Protein AF-A0A353BW31-F1 (afdb_monomer)

Solvent-accessible surface area (backbone atoms only — not comparable to full-atom values): 3384 Å² total; per-residue (Å²): 136,54,74,62,57,51,41,52,50,42,21,72,73,67,78,44,87,68,46,67,65,58,51,52,51,34,62,77,64,69,65,66,52,70,67,56,50,50,53,49,25,64,72,72,73,52,81,91,79,87,78,78,130

pLDDT: mean 86.48, std 4.98, range [64.56, 92.31]

Radius of gyration: 11.47 Å; Cα contacts (8 Å, |Δi|>4): 29; chains: 1; bounding box: 23×26×29 Å

Secondary structure (DSSP, 8-state):
--HHHHHHHHHHHHT----HHHHHHHHHTT---HHHHHHHHHHHT--------

Structure (mmCIF, N/CA/C/O backbone):
data_AF-A0A353BW31-F1
#
_entry.id   AF-A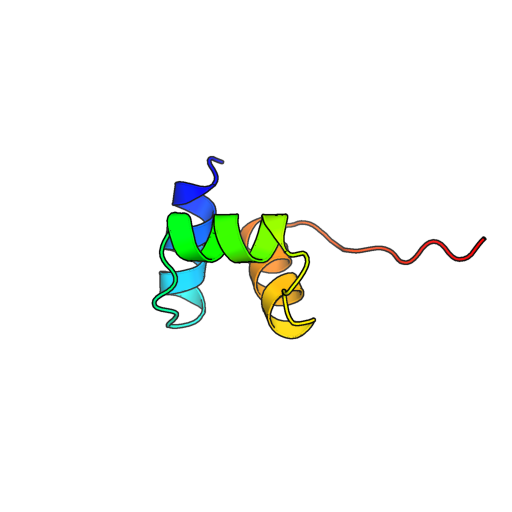0A353BW31-F1
#
loop_
_atom_site.group_PDB
_atom_site.id
_atom_site.type_symbol
_atom_site.label_atom_id
_atom_site.label_alt_id
_atom_site.label_comp_id
_atom_site.label_asym_id
_atom_site.label_entity_id
_atom_site.label_seq_id
_atom_site.pdbx_PDB_ins_code
_atom_site.Cartn_x
_atom_site.Cartn_y
_atom_site.Cartn_z
_atom_site.occupancy
_atom_site.B_iso_or_equiv
_atom_site.auth_seq_id
_atom_site.auth_comp_id
_atom_site.auth_asym_id
_atom_site.auth_atom_id
_atom_site.pdbx_PDB_model_num
ATOM 1 N N . MET A 1 1 ? 0.778 10.013 -9.117 1.00 67.12 1 MET A N 1
ATOM 2 C CA . MET A 1 1 ? 0.470 9.242 -7.901 1.00 67.12 1 MET A CA 1
ATOM 3 C C . MET A 1 1 ? 1.753 9.072 -7.121 1.00 67.12 1 MET A C 1
ATOM 5 O O . MET A 1 1 ? 2.712 8.513 -7.637 1.00 67.12 1 MET A O 1
ATOM 9 N N . THR A 1 2 ? 1.791 9.640 -5.930 1.00 85.94 2 THR A N 1
ATOM 10 C CA . THR A 1 2 ? 2.896 9.524 -4.981 1.00 85.94 2 THR A CA 1
ATOM 11 C C . THR A 1 2 ? 2.763 8.231 -4.178 1.00 85.94 2 THR A C 1
ATOM 13 O O . THR A 1 2 ? 1.672 7.674 -4.061 1.00 85.94 2 THR A O 1
ATOM 16 N N . MET A 1 3 ? 3.863 7.752 -3.593 1.00 84.62 3 MET A N 1
ATOM 17 C CA . MET A 1 3 ? 3.850 6.543 -2.760 1.00 84.62 3 MET A CA 1
ATOM 18 C C . MET A 1 3 ? 2.881 6.668 -1.569 1.00 84.62 3 MET A C 1
ATOM 20 O O . MET A 1 3 ? 2.186 5.716 -1.229 1.00 84.62 3 MET A O 1
ATOM 24 N N . SER A 1 4 ? 2.773 7.860 -0.977 1.00 87.12 4 SER A N 1
ATOM 25 C CA . SER A 1 4 ? 1.833 8.142 0.115 1.00 87.12 4 SER A CA 1
ATOM 26 C C . SER A 1 4 ? 0.373 7.974 -0.308 1.00 87.12 4 SER A C 1
ATOM 28 O O . SER A 1 4 ? -0.418 7.424 0.450 1.00 87.12 4 SER A O 1
ATOM 30 N N . GLU A 1 5 ? 0.018 8.388 -1.528 1.00 88.75 5 GLU A N 1
ATOM 31 C CA . GLU A 1 5 ? -1.333 8.189 -2.070 1.00 88.75 5 GLU A CA 1
ATOM 32 C C . GLU A 1 5 ? -1.638 6.712 -2.343 1.00 88.75 5 GLU A C 1
ATOM 34 O O . GLU A 1 5 ? -2.785 6.295 -2.194 1.00 88.75 5 GLU A O 1
ATOM 39 N N . VAL A 1 6 ? -0.635 5.915 -2.735 1.00 87.44 6 VAL A N 1
ATOM 40 C CA . VAL A 1 6 ? -0.795 4.459 -2.896 1.00 87.44 6 VAL A CA 1
ATOM 41 C C . VAL A 1 6 ? -1.124 3.825 -1.553 1.00 87.44 6 VAL A C 1
ATOM 43 O O . VAL A 1 6 ? -2.100 3.092 -1.461 1.00 87.44 6 VAL A O 1
ATOM 46 N N . VAL A 1 7 ? -0.352 4.142 -0.511 1.00 88.69 7 VAL A N 1
ATOM 47 C CA . VAL A 1 7 ? -0.545 3.582 0.834 1.00 88.69 7 VAL A CA 1
ATOM 48 C C . VAL A 1 7 ? -1.889 4.004 1.430 1.00 88.69 7 VAL A C 1
ATOM 50 O O . VAL A 1 7 ? -2.601 3.159 1.962 1.00 88.69 7 VAL A O 1
ATOM 53 N N . ASP A 1 8 ? -2.289 5.271 1.288 1.00 90.25 8 ASP A N 1
ATOM 54 C CA . ASP A 1 8 ? -3.601 5.745 1.757 1.00 90.25 8 ASP A CA 1
ATOM 55 C C . ASP A 1 8 ? -4.758 5.010 1.059 1.00 90.25 8 ASP A C 1
ATOM 57 O O . ASP A 1 8 ? -5.692 4.543 1.713 1.00 90.25 8 ASP A O 1
ATOM 61 N N . LYS A 1 9 ? -4.673 4.830 -0.265 1.00 90.19 9 LYS A N 1
ATOM 62 C CA . LYS A 1 9 ? -5.666 4.058 -1.023 1.00 90.19 9 LYS A CA 1
ATOM 63 C C . LYS A 1 9 ? -5.659 2.576 -0.657 1.00 90.19 9 LYS A C 1
ATOM 65 O O . LYS A 1 9 ? -6.733 1.992 -0.556 1.00 90.19 9 LYS A O 1
ATOM 70 N N . LEU A 1 10 ? -4.484 1.983 -0.450 1.00 90.06 10 LEU A N 1
ATOM 71 C CA . LEU A 1 10 ? -4.330 0.588 -0.037 1.00 90.06 10 LEU A CA 1
ATOM 72 C C . LEU A 1 10 ? -4.997 0.359 1.324 1.00 90.06 10 LEU A C 1
ATOM 74 O O . LEU A 1 10 ? -5.811 -0.548 1.466 1.00 90.06 10 LEU A O 1
ATOM 78 N N . ASN A 1 11 ? -4.732 1.245 2.286 1.00 89.38 11 ASN A N 1
ATOM 79 C CA . ASN A 1 11 ? -5.339 1.218 3.614 1.00 89.38 11 ASN A CA 1
ATOM 80 C C . ASN A 1 11 ? -6.859 1.364 3.555 1.00 89.38 11 ASN A C 1
ATOM 82 O O . ASN A 1 11 ? -7.569 0.573 4.165 1.00 89.38 11 ASN A O 1
ATOM 86 N N . LYS A 1 12 ? -7.371 2.314 2.763 1.00 89.31 12 LYS A N 1
ATOM 87 C CA . LYS A 1 12 ? -8.819 2.521 2.598 1.00 89.31 12 LYS A CA 1
ATOM 88 C C . LYS A 1 12 ? -9.527 1.362 1.901 1.00 89.31 12 LYS A C 1
ATOM 90 O O . LYS A 1 12 ? -10.679 1.087 2.213 1.00 89.31 12 LYS A O 1
ATOM 95 N N . LYS A 1 13 ? -8.882 0.729 0.918 1.00 87.44 13 LYS A N 1
ATOM 96 C CA . LYS A 1 13 ? -9.510 -0.294 0.070 1.00 87.44 13 LYS A CA 1
ATOM 97 C C . LYS A 1 13 ? -9.415 -1.700 0.659 1.00 87.44 13 LYS A C 1
ATOM 99 O O .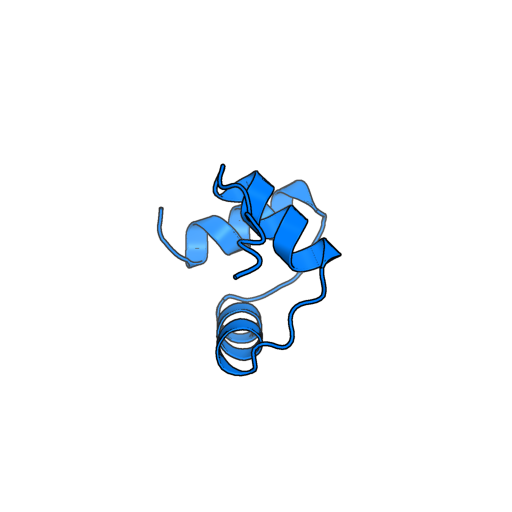 LYS A 1 13 ? -10.327 -2.494 0.455 1.00 87.44 13 LYS A O 1
ATOM 104 N N . HIS A 1 14 ? -8.336 -1.990 1.380 1.00 83.31 14 HIS A N 1
ATOM 105 C CA . HIS A 1 14 ? -8.039 -3.318 1.923 1.00 83.31 14 HIS A CA 1
ATOM 106 C C . HIS A 1 14 ? -8.077 -3.368 3.461 1.00 83.31 14 HIS A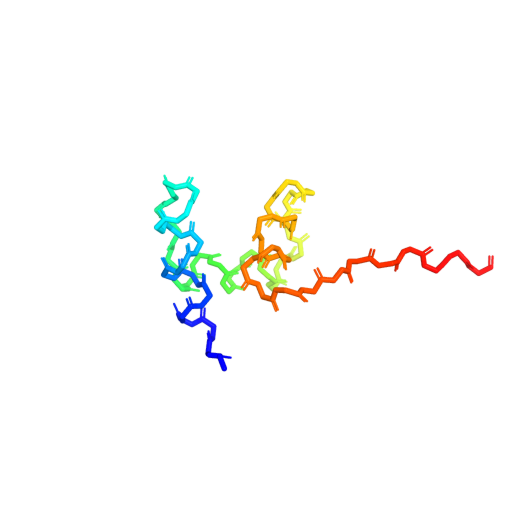 C 1
ATOM 108 O O . HIS A 1 14 ? -7.615 -4.346 4.039 1.00 83.31 14 HIS A O 1
ATOM 114 N N . ASP A 1 15 ? -8.604 -2.325 4.118 1.00 81.88 15 ASP A N 1
ATOM 115 C CA . ASP A 1 15 ? -8.658 -2.175 5.586 1.00 81.88 15 ASP A CA 1
ATOM 116 C C . ASP A 1 15 ? -7.289 -2.399 6.260 1.00 81.88 15 ASP A C 1
ATOM 118 O O . ASP A 1 15 ? -7.139 -3.018 7.313 1.00 81.88 15 ASP A O 1
ATOM 122 N N . ARG A 1 16 ? -6.235 -1.923 5.589 1.00 79.06 16 ARG A N 1
ATOM 123 C CA . ARG A 1 16 ? -4.847 -2.058 6.044 1.00 79.06 16 ARG A CA 1
ATOM 124 C C . ARG A 1 16 ? -4.470 -0.877 6.933 1.00 79.06 16 ARG A C 1
ATOM 126 O O . ARG A 1 16 ? -4.992 0.226 6.798 1.00 79.06 16 ARG A O 1
ATOM 133 N N . GLN A 1 17 ? -3.502 -1.102 7.817 1.00 79.81 17 GLN A N 1
ATOM 134 C CA . GLN A 1 17 ? -2.868 -0.055 8.624 1.00 79.81 17 GLN A CA 1
ATOM 135 C C . GLN A 1 17 ? -1.369 0.032 8.315 1.00 79.81 17 GLN A C 1
ATOM 137 O O . GLN A 1 17 ? -0.530 0.083 9.214 1.00 79.81 17 GLN A O 1
ATOM 142 N N . ASP A 1 18 ? -1.003 -0.009 7.033 1.00 84.06 18 ASP A N 1
ATOM 143 C CA . ASP A 1 18 ? 0.394 0.150 6.639 1.00 84.06 18 ASP A CA 1
ATOM 144 C C . ASP A 1 18 ? 0.777 1.639 6.637 1.00 84.06 18 ASP A C 1
ATOM 146 O O . ASP A 1 18 ? 0.042 2.502 6.163 1.00 84.06 18 ASP A O 1
ATOM 150 N N . THR A 1 19 ? 1.953 1.966 7.169 1.00 86.62 19 THR A N 1
ATOM 151 C CA . THR A 1 19 ? 2.520 3.317 7.068 1.00 86.62 19 THR A CA 1
ATOM 152 C C . THR A 1 19 ? 3.427 3.425 5.850 1.00 86.62 19 THR A C 1
ATOM 154 O O . THR A 1 19 ? 3.961 2.426 5.363 1.00 86.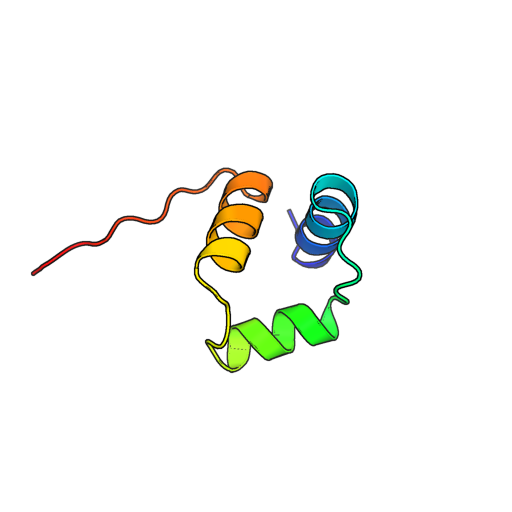62 19 THR A O 1
ATOM 157 N N . LEU A 1 20 ? 3.678 4.653 5.385 1.00 87.88 20 LEU A N 1
ATOM 158 C CA . LEU A 1 20 ? 4.631 4.900 4.301 1.00 87.88 20 LEU A CA 1
ATOM 159 C C . LEU A 1 20 ? 6.023 4.323 4.618 1.00 87.88 20 LEU A C 1
ATOM 161 O O . LEU A 1 20 ? 6.658 3.744 3.736 1.00 87.88 20 LEU A O 1
ATOM 165 N N . GLN A 1 21 ? 6.489 4.436 5.870 1.00 86.38 21 GLN A N 1
ATOM 166 C CA . GLN A 1 21 ? 7.758 3.830 6.284 1.00 86.38 21 GLN A CA 1
ATOM 167 C C . GLN A 1 21 ? 7.717 2.300 6.233 1.00 86.38 21 GLN A C 1
ATOM 169 O O . GLN A 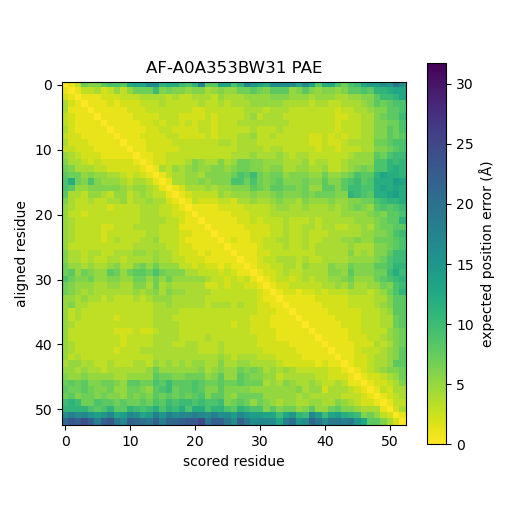1 21 ? 8.673 1.698 5.745 1.00 86.38 21 GLN A O 1
ATOM 174 N N . ASN A 1 22 ? 6.635 1.665 6.701 1.00 87.19 22 ASN A N 1
ATOM 175 C CA . ASN A 1 22 ? 6.518 0.204 6.681 1.00 87.19 22 ASN A CA 1
ATOM 176 C C . ASN A 1 22 ? 6.474 -0.324 5.241 1.00 87.19 22 ASN A C 1
ATOM 178 O O . ASN A 1 22 ? 7.172 -1.278 4.900 1.00 87.19 22 ASN A O 1
ATOM 182 N N . PHE A 1 23 ? 5.723 0.360 4.376 1.00 88.81 23 PHE A N 1
ATOM 183 C CA . PHE A 1 23 ? 5.637 0.060 2.952 1.00 88.81 23 PHE A CA 1
ATOM 184 C C . PHE A 1 23 ? 6.997 0.188 2.256 1.00 88.81 23 PHE A C 1
ATOM 186 O O . PHE A 1 23 ? 7.457 -0.743 1.599 1.00 88.81 23 PHE A O 1
ATOM 193 N N . SER A 1 24 ? 7.680 1.321 2.447 1.00 88.50 24 SER A N 1
ATOM 194 C CA . SER A 1 24 ? 9.015 1.561 1.887 1.00 88.50 24 SER A CA 1
ATOM 195 C C . SER A 1 24 ? 10.042 0.548 2.413 1.00 88.50 24 SER A C 1
ATOM 197 O O . SER A 1 24 ? 10.872 0.034 1.661 1.00 88.50 24 SER A O 1
ATOM 199 N N . GLY A 1 25 ? 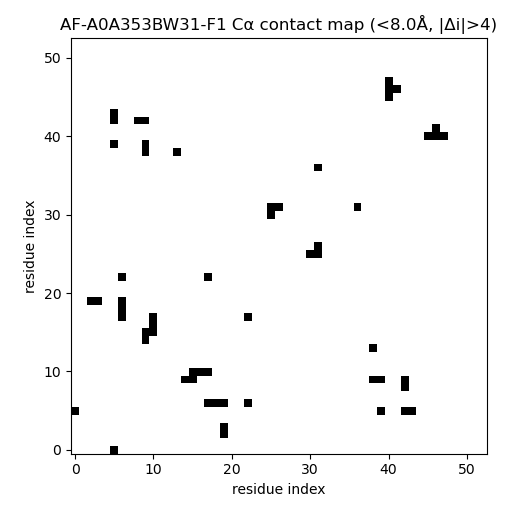9.940 0.183 3.694 1.00 91.06 25 GLY A N 1
ATOM 200 C CA . GLY A 1 25 ? 10.758 -0.854 4.314 1.00 91.06 25 GLY A CA 1
ATOM 201 C C . GLY A 1 25 ? 10.560 -2.231 3.679 1.00 91.06 25 GLY A C 1
ATOM 202 O O . GLY A 1 25 ? 11.549 -2.894 3.366 1.00 91.06 25 GLY A O 1
ATOM 203 N N . LYS A 1 26 ? 9.307 -2.644 3.445 1.00 89.62 26 LYS A N 1
ATOM 204 C CA . LYS A 1 26 ? 8.974 -3.901 2.753 1.00 89.62 26 LYS A CA 1
ATOM 205 C C . LYS A 1 26 ? 9.460 -3.901 1.304 1.00 89.62 26 LYS A C 1
ATOM 207 O O . LYS A 1 26 ? 10.027 -4.898 0.869 1.00 89.62 26 LYS A O 1
ATOM 212 N N . LEU A 1 27 ? 9.316 -2.776 0.596 1.00 88.25 27 LEU A N 1
ATOM 213 C CA . LEU A 1 27 ? 9.791 -2.623 -0.783 1.00 88.25 27 LEU A CA 1
ATOM 214 C C . LEU A 1 27 ? 11.303 -2.799 -0.874 1.00 88.25 27 LEU A C 1
ATOM 216 O O . LEU A 1 27 ? 11.788 -3.559 -1.702 1.00 88.25 27 LEU A O 1
ATOM 220 N N . ARG A 1 28 ? 12.046 -2.155 0.028 1.00 88.81 28 ARG A N 1
ATOM 221 C CA . ARG A 1 28 ? 13.509 -2.250 0.065 1.00 88.81 28 ARG A CA 1
ATOM 222 C C . ARG A 1 28 ? 14.015 -3.645 0.438 1.00 88.81 28 ARG A C 1
ATOM 224 O O . ARG A 1 28 ? 15.121 -4.005 0.056 1.00 88.81 28 ARG A O 1
ATOM 231 N N . ARG A 1 29 ? 13.246 -4.397 1.227 1.00 92.31 29 ARG A N 1
ATOM 232 C CA . ARG A 1 29 ? 13.575 -5.771 1.645 1.00 92.31 29 ARG A CA 1
ATOM 233 C C . ARG A 1 29 ? 13.029 -6.833 0.695 1.00 92.31 29 ARG A C 1
ATOM 235 O O . ARG A 1 29 ? 13.224 -8.010 0.974 1.00 92.31 29 ARG A O 1
ATOM 242 N N . GLU A 1 30 ? 12.306 -6.423 -0.349 1.00 88.56 30 GLU A N 1
ATOM 243 C CA . GLU A 1 30 ? 11.638 -7.316 -1.303 1.00 88.56 30 GLU A CA 1
ATOM 244 C C . GLU A 1 30 ? 10.764 -8.371 -0.601 1.00 88.56 30 GLU A C 1
ATOM 246 O O . GLU A 1 30 ? 10.615 -9.503 -1.048 1.00 88.56 30 GLU A O 1
ATOM 251 N N . SER A 1 31 ? 10.180 -7.995 0.540 1.00 89.62 31 SER A N 1
ATOM 252 C CA . SER A 1 31 ? 9.521 -8.922 1.463 1.00 89.62 31 SER A CA 1
ATOM 253 C C . SER A 1 31 ? 7.996 -8.868 1.372 1.00 89.62 31 SER A C 1
ATOM 255 O O . SER A 1 31 ? 7.312 -9.157 2.356 1.00 89.62 31 SER A O 1
ATOM 257 N N . PHE A 1 32 ? 7.457 -8.420 0.239 1.00 88.31 32 PHE A N 1
ATOM 258 C CA . PHE A 1 32 ? 6.017 -8.397 0.012 1.00 88.31 32 PHE A CA 1
ATOM 259 C C . PHE A 1 32 ? 5.500 -9.795 -0.306 1.00 88.31 32 PHE A C 1
ATOM 261 O O . PHE A 1 32 ? 6.078 -10.527 -1.110 1.00 88.31 32 PHE A O 1
ATOM 268 N N . LYS A 1 33 ? 4.365 -10.154 0.293 1.00 88.44 33 LYS A N 1
ATOM 269 C CA . LYS A 1 33 ? 3.612 -11.340 -0.121 1.00 88.44 33 LYS A CA 1
ATOM 270 C C . LYS A 1 33 ? 2.964 -11.095 -1.479 1.00 88.44 33 LYS A C 1
ATOM 272 O O . LYS A 1 33 ? 2.615 -9.965 -1.805 1.00 88.44 33 LYS A O 1
ATOM 277 N N . TYR A 1 34 ? 2.714 -12.168 -2.228 1.00 86.81 34 TYR A N 1
ATOM 278 C CA . TYR A 1 34 ? 2.024 -12.087 -3.519 1.00 86.81 34 TYR A CA 1
ATOM 279 C C . TYR A 1 34 ? 0.687 -11.338 -3.421 1.00 86.81 34 TYR A C 1
ATOM 281 O O . TYR A 1 34 ? 0.442 -10.435 -4.210 1.00 86.81 34 TYR A O 1
ATOM 289 N N . THR A 1 35 ? -0.110 -11.619 -2.385 1.00 88.06 35 THR A N 1
ATOM 290 C CA . THR A 1 35 ? -1.376 -10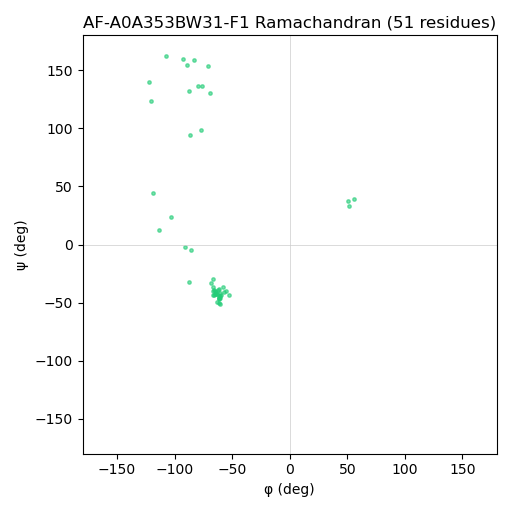.916 -2.131 1.00 88.06 35 THR A CA 1
ATOM 291 C C . THR A 1 35 ? -1.176 -9.416 -1.917 1.00 88.06 35 THR A C 1
ATOM 293 O O . THR A 1 35 ? -1.923 -8.624 -2.465 1.00 88.06 35 THR A O 1
ATOM 296 N N . GLU A 1 36 ? -0.138 -9.003 -1.181 1.00 87.69 36 GLU A N 1
ATOM 297 C CA . GLU A 1 36 ? 0.169 -7.577 -0.991 1.00 87.69 36 GLU A CA 1
ATOM 298 C C . GLU A 1 36 ? 0.557 -6.917 -2.316 1.00 87.69 36 GLU A C 1
ATOM 300 O O . GLU A 1 36 ? 0.148 -5.795 -2.594 1.00 87.69 36 GLU A O 1
ATOM 305 N N . VAL A 1 37 ? 1.330 -7.617 -3.150 1.00 88.44 37 VAL A N 1
ATOM 306 C CA . VAL A 1 37 ? 1.692 -7.130 -4.483 1.00 88.44 37 VAL A CA 1
ATOM 307 C C . VAL A 1 37 ? 0.446 -6.980 -5.356 1.00 88.44 37 VAL A C 1
ATOM 309 O O . VAL A 1 37 ? 0.316 -5.961 -6.025 1.00 88.44 37 VAL A O 1
ATOM 312 N N . GLU A 1 38 ? -0.491 -7.927 -5.329 1.00 89.62 38 GLU A N 1
ATOM 313 C CA . GLU A 1 38 ? -1.761 -7.816 -6.060 1.00 89.62 38 GLU A CA 1
ATOM 314 C C . GLU A 1 38 ? -2.610 -6.624 -5.600 1.00 89.62 38 GLU A C 1
ATOM 316 O O . GLU A 1 38 ? -3.105 -5.874 -6.441 1.00 89.62 38 GLU A O 1
ATOM 321 N N . GLU A 1 39 ? -2.729 -6.394 -4.290 1.00 88.94 39 GLU A N 1
ATOM 322 C CA . GLU A 1 39 ? -3.434 -5.231 -3.727 1.00 88.94 39 GLU A CA 1
ATOM 323 C C . GLU A 1 39 ? -2.792 -3.914 -4.197 1.00 88.94 39 GLU A C 1
ATOM 325 O O . GLU A 1 39 ? -3.475 -2.980 -4.625 1.00 88.94 39 GLU A O 1
ATOM 330 N N . ILE A 1 40 ? -1.456 -3.847 -4.185 1.00 88.12 40 ILE A N 1
ATOM 331 C CA . ILE A 1 40 ? -0.706 -2.689 -4.687 1.00 88.12 40 ILE A CA 1
ATOM 332 C C . ILE A 1 40 ? -0.984 -2.482 -6.175 1.00 88.12 40 ILE A C 1
ATOM 334 O O . ILE A 1 40 ? -1.313 -1.367 -6.579 1.00 88.12 40 ILE A O 1
ATOM 338 N N . LEU A 1 41 ? -0.866 -3.541 -6.979 1.00 89.88 41 LEU A N 1
ATOM 339 C CA . LEU A 1 41 ? -1.102 -3.532 -8.424 1.00 89.88 41 LEU A CA 1
ATOM 340 C C . LEU A 1 41 ? -2.512 -3.042 -8.770 1.00 89.88 41 LEU A C 1
ATOM 342 O O . LEU A 1 41 ? -2.671 -2.233 -9.686 1.00 89.88 41 LEU A O 1
ATOM 346 N N . ASP A 1 42 ? -3.517 -3.461 -8.004 1.00 89.44 42 ASP A N 1
ATOM 347 C CA . ASP A 1 42 ? -4.903 -3.028 -8.164 1.00 89.44 42 ASP A CA 1
ATOM 348 C C . ASP A 1 42 ? -5.092 -1.528 -7.854 1.00 89.44 42 ASP A C 1
ATOM 350 O O . ASP A 1 42 ? -5.782 -0.820 -8.596 1.00 89.44 42 ASP A O 1
ATOM 354 N N . VAL A 1 43 ? -4.413 -1.000 -6.828 1.00 89.44 43 VAL A N 1
ATOM 355 C CA . VAL A 1 43 ? -4.417 0.441 -6.510 1.00 89.44 43 VAL A CA 1
ATOM 356 C C . VAL A 1 43 ? -3.726 1.262 -7.598 1.00 89.44 43 VAL A C 1
ATOM 358 O O . VAL A 1 43 ? -4.232 2.321 -7.987 1.00 89.44 43 VAL A O 1
ATOM 361 N N . ILE A 1 44 ? -2.581 0.790 -8.097 1.00 88.88 44 ILE A N 1
ATOM 362 C CA . ILE A 1 44 ? -1.784 1.515 -9.095 1.00 88.88 44 ILE A CA 1
ATOM 363 C C . ILE A 1 44 ? -2.234 1.264 -10.539 1.00 88.88 44 ILE A C 1
ATOM 365 O O . ILE A 1 44 ? -1.721 1.911 -11.450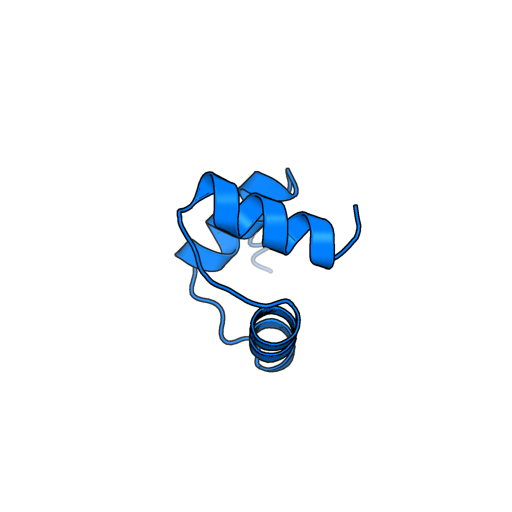 1.00 88.88 44 ILE A O 1
ATOM 369 N N . ARG A 1 45 ? -3.213 0.370 -10.740 1.00 86.62 45 ARG A N 1
ATOM 370 C CA . ARG A 1 45 ? -3.710 -0.083 -12.050 1.00 86.62 45 ARG A CA 1
ATOM 371 C C . ARG A 1 45 ? -2.601 -0.652 -12.944 1.00 86.62 45 ARG A C 1
ATOM 373 O O . ARG A 1 45 ? -2.607 -0.444 -14.155 1.00 86.62 45 ARG A O 1
ATOM 380 N N . CYS A 1 46 ? -1.668 -1.391 -12.351 1.00 87.12 46 CYS A N 1
ATOM 381 C CA . CYS A 1 46 ? -0.626 -2.120 -13.073 1.00 87.12 46 CYS A CA 1
A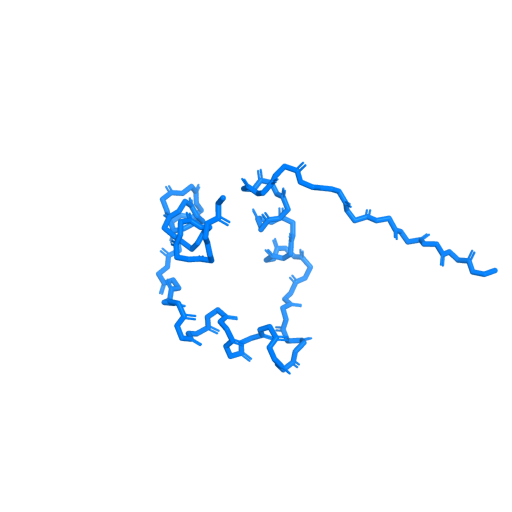TOM 382 C C . CYS A 1 46 ? -0.902 -3.624 -13.050 1.00 87.12 46 CYS A C 1
ATOM 384 O O . CYS A 1 46 ? -1.642 -4.125 -12.209 1.00 87.12 46 CYS A O 1
ATOM 386 N N . ARG A 1 47 ? -0.263 -4.360 -13.959 1.00 83.75 47 ARG A N 1
ATOM 387 C CA . ARG A 1 47 ? -0.266 -5.824 -13.980 1.00 83.75 47 ARG A CA 1
ATOM 388 C C . ARG A 1 47 ? 1.171 -6.321 -13.898 1.00 83.75 47 ARG A C 1
ATOM 390 O O . ARG A 1 47 ? 2.053 -5.738 -14.520 1.00 83.75 47 ARG A O 1
ATOM 397 N N . ILE A 1 48 ? 1.398 -7.387 -13.136 1.00 86.25 48 ILE A N 1
ATOM 398 C CA . ILE A 1 48 ? 2.681 -8.089 -13.131 1.00 86.25 48 ILE A CA 1
ATOM 399 C C . ILE A 1 48 ? 2.684 -9.143 -14.239 1.00 86.25 48 ILE A C 1
ATOM 401 O O . ILE A 1 48 ? 1.729 -9.908 -14.381 1.00 86.25 48 ILE A O 1
ATOM 405 N N . GLU A 1 49 ? 3.752 -9.179 -15.028 1.00 86.00 49 GLU A N 1
ATOM 406 C CA . GLU A 1 49 ? 3.949 -10.178 -16.076 1.00 86.00 49 GLU A CA 1
ATOM 407 C C . GLU A 1 49 ? 5.236 -10.952 -15.810 1.00 86.00 49 GLU A C 1
ATOM 409 O O . GLU A 1 49 ? 6.321 -10.383 -15.684 1.00 86.00 49 GLU A O 1
ATOM 414 N N . TRP A 1 50 ? 5.109 -12.275 -15.718 1.00 86.00 50 TRP A N 1
ATOM 415 C CA . TRP A 1 50 ? 6.248 -13.169 -15.563 1.00 86.00 50 TRP A CA 1
ATOM 416 C C . TRP A 1 50 ? 6.805 -13.511 -16.940 1.00 86.00 50 TRP A C 1
ATOM 418 O O . TRP A 1 50 ? 6.347 -14.448 -17.592 1.00 86.00 50 TRP A O 1
ATOM 428 N N . ASN A 1 51 ? 7.808 -12.755 -17.377 1.00 84.88 51 ASN A N 1
ATOM 429 C CA . ASN A 1 51 ? 8.566 -13.098 -18.573 1.00 84.88 51 ASN A CA 1
ATOM 430 C C . ASN A 1 51 ? 9.547 -14.228 -18.238 1.00 84.88 51 ASN A C 1
ATOM 432 O O . ASN A 1 51 ? 10.614 -13.998 -17.666 1.00 84.88 51 ASN A O 1
ATOM 436 N N . LYS A 1 52 ? 9.167 -15.468 -18.563 1.00 78.00 52 LYS A N 1
ATOM 437 C CA . LYS A 1 52 ? 10.121 -16.581 -18.615 1.00 78.00 52 LYS A CA 1
ATOM 438 C C . LYS A 1 52 ? 11.056 -16.345 -19.804 1.00 78.00 52 LYS A C 1
ATOM 440 O O . LYS A 1 52 ? 10.574 -16.036 -20.891 1.00 78.00 52 LYS A O 1
ATOM 445 N N . LYS A 1 53 ? 12.366 -16.445 -19.568 1.00 64.56 53 LYS A N 1
ATOM 446 C CA . LYS A 1 53 ? 13.364 -16.501 -20.644 1.00 64.56 53 LYS A CA 1
ATOM 447 C C . LYS A 1 53 ? 13.191 -17.764 -21.475 1.00 64.56 53 LYS A C 1
ATOM 449 O O . LYS A 1 53 ? 12.841 -18.802 -20.869 1.00 64.56 53 LYS A O 1
#

Nearest PDB structures (foldseek):
  2wiu-assembly1_B  TM=6.499E-01  e=7.157E+00  Escherichia coli

Sequence (53 aa):
MTMSEVVDKLNKKHDRQDTLQNFSGKLRRESFKYTEVEEILDVIRCRIEWNKK

Foldseek 3Di:
DDLQQLVVVLCVPVVDDDDSVNVVVCVVVVPDDPVRVVSSCVSVVHDDDDDDD

Mean predicted aligned error: 4.67 Å